Protein AF-A0A538LVS1-F1 (afdb_monomer_lite)

Secondary structure (DSSP, 8-state):
-HHHHHHHHHHHHHTT----TTS---HHHHHHHHHHHHHHHHHHHHHHHHHHTTTTT-SSHHHHHHHHHHHHHHHHHHHHHHHHHHHTT--HHHHHHHHHTTSS---GGGGS---SHHHHHHHHHH-

Sequence (127 aa):
MVEAREQEFLDYVQGGGQVETDDWLPDEYRARLIKFIEMHGNSELMGVLPEREWILRAPTLQRKLALTAKVQDEVGHSQLIYRVVEDLGKPREQCLDDLISGKSKFHNVFHYPTKTWGDVGVIAWLV

Structure (mmCIF, N/CA/C/O backbone):
data_AF-A0A538LVS1-F1
#
_entry.id   AF-A0A538LVS1-F1
#
loop_
_atom_site.group_PDB
_atom_site.id
_atom_site.type_symbol
_atom_site.label_atom_id
_atom_site.label_alt_id
_atom_site.label_comp_id
_atom_site.label_asym_id
_atom_site.label_entity_id
_atom_site.label_seq_id
_atom_site.pdbx_PDB_ins_code
_atom_site.Cartn_x
_atom_site.Cartn_y
_atom_site.Cartn_z
_atom_site.occupancy
_atom_site.B_iso_or_equiv
_atom_site.auth_seq_id
_atom_site.auth_comp_id
_atom_site.auth_asym_id
_atom_site.auth_atom_id
_atom_site.pdbx_PDB_model_num
ATOM 1 N N . MET A 1 1 ? -20.053 6.118 29.730 1.00 64.62 1 MET A N 1
ATOM 2 C CA . MET A 1 1 ? -18.684 5.618 30.017 1.00 64.62 1 MET A CA 1
ATOM 3 C C . MET A 1 1 ? -17.882 5.392 28.738 1.00 64.62 1 MET A C 1
ATOM 5 O O . MET A 1 1 ? -16.756 5.854 28.706 1.00 64.62 1 MET A O 1
ATOM 9 N N . VAL A 1 2 ? -18.437 4.759 27.692 1.00 70.69 2 VAL A N 1
ATOM 10 C CA . VAL A 1 2 ? -17.765 4.635 26.375 1.00 70.69 2 VAL A CA 1
ATOM 11 C C . VAL A 1 2 ? -17.607 5.998 25.688 1.00 70.69 2 VAL A C 1
ATOM 13 O O . VAL A 1 2 ? -16.490 6.383 25.376 1.00 70.69 2 VAL A O 1
ATOM 16 N N . GLU A 1 3 ? -18.684 6.786 25.603 1.00 82.75 3 GLU A N 1
ATOM 17 C CA . GLU A 1 3 ? -18.666 8.133 24.995 1.00 82.75 3 GLU A CA 1
ATOM 18 C C . GLU A 1 3 ? -17.639 9.087 25.636 1.00 82.75 3 GLU A C 1
ATOM 20 O O . GLU A 1 3 ? -17.010 9.882 24.951 1.00 82.75 3 GLU A O 1
ATOM 25 N N . ALA A 1 4 ? -17.421 8.982 26.953 1.00 89.00 4 ALA A N 1
ATOM 26 C CA . ALA A 1 4 ? -16.440 9.812 27.657 1.00 89.00 4 ALA A CA 1
ATOM 27 C C . ALA A 1 4 ? -14.993 9.459 27.268 1.00 89.00 4 ALA A C 1
ATOM 29 O O . ALA A 1 4 ? -14.162 10.350 27.130 1.00 89.00 4 ALA A O 1
ATOM 30 N N . ARG A 1 5 ? -14.704 8.167 27.063 1.00 93.38 5 ARG A N 1
ATOM 31 C CA . ARG A 1 5 ? -13.380 7.687 26.648 1.00 93.38 5 ARG A CA 1
ATOM 32 C C . ARG A 1 5 ? -13.111 7.983 25.170 1.00 93.38 5 ARG A C 1
ATOM 34 O O . ARG A 1 5 ? -11.991 8.312 24.803 1.00 93.38 5 ARG A O 1
ATOM 41 N N . GLU A 1 6 ? -14.142 7.912 24.328 1.00 95.25 6 GLU A N 1
ATOM 42 C CA . GLU A 1 6 ? -14.058 8.349 22.928 1.00 95.25 6 GLU A CA 1
ATOM 43 C C . GLU A 1 6 ? -13.763 9.847 22.817 1.00 95.25 6 GLU A C 1
ATOM 45 O O . GLU A 1 6 ? -12.922 10.235 22.009 1.00 95.25 6 GLU A O 1
ATOM 50 N N . GLN A 1 7 ? -14.393 10.683 23.650 1.00 95.62 7 GLN A N 1
ATOM 51 C CA . GLN A 1 7 ? -14.100 12.117 23.678 1.00 95.62 7 GLN A CA 1
ATOM 52 C C . GLN A 1 7 ? -12.655 12.400 24.115 1.00 95.62 7 GLN A C 1
ATOM 54 O O . GLN A 1 7 ? -11.982 13.196 23.471 1.00 95.62 7 GLN A O 1
ATOM 59 N N . GLU A 1 8 ? -12.148 11.710 25.144 1.00 95.50 8 GLU A N 1
ATOM 60 C CA . GLU A 1 8 ? -10.744 11.818 25.577 1.00 95.50 8 GLU A CA 1
ATOM 61 C C . GLU A 1 8 ? -9.767 11.462 24.446 1.00 95.50 8 GLU A C 1
ATOM 63 O O . GLU A 1 8 ? -8.802 12.186 24.201 1.00 95.50 8 GLU A O 1
ATOM 68 N N . PHE A 1 9 ? -10.047 10.383 23.709 1.00 95.69 9 PHE A N 1
ATOM 69 C CA . PHE A 1 9 ? -9.264 10.001 22.535 1.00 95.69 9 PHE A CA 1
ATOM 70 C C . PHE A 1 9 ? -9.288 11.079 21.442 1.00 95.69 9 PHE A C 1
ATOM 72 O O . PHE A 1 9 ? -8.248 11.411 20.872 1.00 95.69 9 PHE A O 1
ATOM 79 N N . LEU A 1 10 ? -10.461 11.648 21.149 1.00 95.50 10 LEU A N 1
ATOM 80 C CA . LEU A 1 10 ? -10.589 12.713 20.154 1.00 95.50 10 LEU A CA 1
ATOM 81 C C . LEU 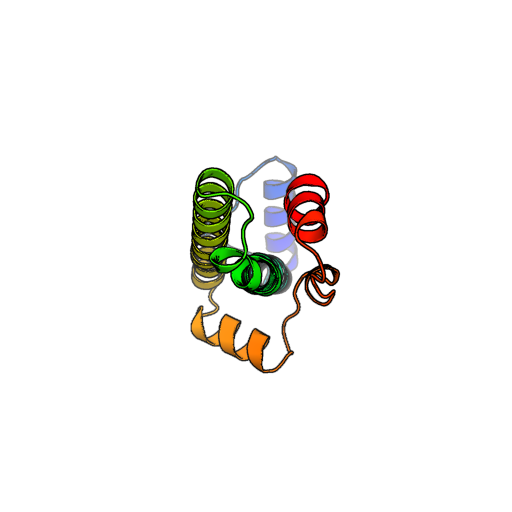A 1 10 ? -9.810 13.964 20.561 1.00 95.50 10 LEU A C 1
ATOM 83 O O . LEU A 1 10 ? -9.089 14.515 19.728 1.00 95.50 10 LEU A O 1
ATOM 87 N N . ASP A 1 11 ? -9.914 14.381 21.821 1.00 97.12 11 ASP A N 1
ATOM 88 C CA . ASP A 1 11 ? -9.202 15.545 22.349 1.00 97.12 11 ASP A CA 1
ATOM 89 C C . ASP A 1 11 ? -7.680 15.325 22.297 1.00 97.12 11 ASP A C 1
ATOM 91 O O . ASP A 1 11 ? -6.938 16.223 21.891 1.00 97.12 11 ASP A O 1
ATOM 95 N N . TYR A 1 12 ? -7.212 14.113 22.622 1.00 96.31 12 TYR A N 1
ATOM 96 C CA . TYR A 1 12 ? -5.804 13.724 22.512 1.00 96.31 12 TYR A CA 1
ATOM 97 C C . TYR A 1 12 ? -5.279 13.852 21.074 1.00 96.31 12 TYR A C 1
ATOM 99 O O . TYR A 1 12 ? -4.270 14.521 20.838 1.00 96.31 12 TYR A O 1
ATOM 107 N N . VAL A 1 13 ? -5.987 13.274 20.097 1.00 96.19 13 VAL A N 1
ATOM 108 C CA . VAL A 1 13 ? -5.590 13.330 18.679 1.00 96.19 13 VAL A CA 1
ATOM 109 C C . VAL A 1 13 ? -5.655 14.763 18.139 1.00 96.19 13 VAL A C 1
ATOM 111 O O . VAL A 1 13 ? -4.741 15.202 17.441 1.00 96.19 13 VAL A O 1
ATOM 114 N N . GLN A 1 14 ? -6.696 15.530 18.478 1.00 96.88 14 GLN A N 1
ATOM 115 C CA . GLN A 1 14 ? -6.831 16.932 18.055 1.00 96.88 14 GLN A CA 1
ATOM 116 C C . GLN A 1 14 ? -5.766 17.842 18.677 1.00 96.88 14 GLN A C 1
ATOM 118 O O . GLN A 1 14 ? -5.355 18.820 18.051 1.00 96.88 14 GLN A O 1
ATOM 123 N N . GLY A 1 15 ? -5.278 17.499 19.871 1.00 97.75 15 GLY A N 1
ATOM 124 C CA . GLY A 1 15 ? -4.137 18.144 20.517 1.00 97.75 15 GLY A CA 1
ATOM 125 C C . GLY A 1 15 ? -2.778 17.814 19.887 1.00 97.75 15 GLY A C 1
ATOM 126 O O . GLY A 1 15 ? -1.768 18.352 20.338 1.00 97.75 15 GLY A O 1
ATOM 127 N N . GLY A 1 16 ? -2.734 16.960 18.857 1.00 96.75 16 GLY A N 1
ATOM 128 C CA . GLY A 1 16 ? -1.501 16.524 18.195 1.00 96.75 16 GLY A CA 1
ATOM 129 C C . GLY A 1 16 ? -0.845 15.298 18.834 1.00 96.75 16 GLY A C 1
ATOM 130 O O . GLY A 1 16 ? 0.323 15.027 18.557 1.00 96.75 16 GLY A O 1
ATOM 131 N N . GLY A 1 17 ? -1.572 14.573 19.688 1.00 96.38 17 GLY A N 1
ATOM 132 C CA . GLY A 1 17 ? -1.127 13.303 20.249 1.00 96.38 17 GLY A CA 1
ATOM 133 C C . GLY A 1 17 ? -0.879 12.243 19.171 1.00 96.38 17 GLY A C 1
ATOM 134 O O . GLY A 1 17 ? -1.563 12.205 18.146 1.00 96.38 17 GLY A O 1
ATOM 135 N N . GLN A 1 18 ? 0.111 11.385 19.408 1.00 95.44 18 GLN A N 1
ATOM 136 C CA . GLN A 1 18 ? 0.459 10.261 18.539 1.00 95.44 18 GLN A CA 1
ATOM 137 C C . GLN A 1 18 ? -0.026 8.977 19.197 1.00 95.44 18 GLN A C 1
ATOM 139 O O . GLN A 1 18 ? 0.350 8.691 20.325 1.00 95.44 18 GLN A O 1
ATOM 144 N N . VAL A 1 19 ? -0.900 8.247 18.508 1.00 94.19 19 VAL A N 1
ATOM 145 C CA . VAL A 1 19 ? -1.490 7.024 19.051 1.00 94.19 19 VAL A CA 1
ATOM 146 C C . VAL A 1 19 ? -0.580 5.847 18.739 1.00 94.19 19 VAL A C 1
ATOM 148 O O . VAL A 1 19 ? -0.321 5.563 17.568 1.00 94.19 19 VAL A O 1
ATOM 151 N N . GLU A 1 20 ? -0.133 5.168 19.783 1.00 93.88 20 GLU A N 1
ATOM 152 C CA . GLU A 1 20 ? 0.725 3.994 19.715 1.00 93.88 20 GLU A CA 1
ATOM 153 C C . GLU A 1 20 ? -0.097 2.695 19.716 1.00 93.88 20 GLU A C 1
ATOM 155 O O . GLU A 1 20 ? -1.320 2.669 19.869 1.00 93.88 20 GLU A O 1
ATOM 160 N N . THR A 1 21 ? 0.572 1.569 19.495 1.00 87.69 21 THR A N 1
ATOM 161 C CA . THR A 1 21 ? -0.077 0.261 19.304 1.00 87.69 21 THR A CA 1
ATOM 162 C C . THR A 1 21 ? -0.784 -0.293 20.542 1.00 87.69 21 THR A C 1
ATOM 164 O O . THR A 1 21 ? -1.771 -1.021 20.412 1.00 87.69 21 THR A O 1
ATOM 167 N N . ASP A 1 22 ? -0.292 0.033 21.735 1.00 89.38 22 ASP A N 1
ATOM 168 C CA . ASP A 1 22 ? -0.850 -0.374 23.027 1.00 89.38 22 ASP A CA 1
ATOM 169 C C . ASP A 1 22 ? -1.860 0.632 23.598 1.00 89.38 22 ASP A C 1
ATOM 171 O O . ASP A 1 22 ? -2.560 0.321 24.570 1.00 89.38 22 ASP A O 1
ATOM 175 N N . ASP A 1 23 ? -2.001 1.793 22.958 1.00 94.12 23 ASP A N 1
ATOM 176 C CA . ASP A 1 23 ? -3.004 2.774 23.326 1.00 94.12 23 ASP A CA 1
ATOM 177 C C . ASP A 1 23 ? -4.420 2.259 23.063 1.00 94.12 23 ASP A C 1
ATOM 179 O O . ASP A 1 23 ? -4.721 1.440 22.181 1.00 94.12 23 ASP A O 1
ATOM 183 N N . TRP A 1 24 ? -5.350 2.792 23.849 1.00 94.44 24 TRP A N 1
ATOM 184 C CA . TRP A 1 24 ? -6.754 2.528 23.612 1.00 94.44 24 TRP A CA 1
ATOM 185 C C . TRP A 1 24 ? -7.246 3.275 22.369 1.00 94.44 24 TRP A C 1
ATOM 187 O O . TRP A 1 24 ? -7.052 4.478 22.222 1.00 94.44 24 TRP A O 1
ATOM 197 N N . LEU A 1 25 ? -7.959 2.546 21.512 1.00 94.44 25 LEU A N 1
ATOM 198 C CA . LEU A 1 25 ? -8.568 3.036 20.282 1.00 94.44 25 LEU A CA 1
ATOM 199 C C . LEU A 1 25 ? -10.064 2.698 20.314 1.00 94.44 25 LEU A C 1
ATOM 201 O O . LEU A 1 25 ? -10.397 1.562 20.670 1.00 94.44 25 LEU A O 1
ATOM 205 N N . PRO A 1 26 ? -10.962 3.603 19.884 1.00 95.38 26 PRO A N 1
ATOM 206 C CA . PRO A 1 26 ? -12.347 3.237 19.607 1.00 95.38 26 PRO A CA 1
ATOM 207 C C . PRO A 1 26 ? -12.409 2.100 18.574 1.00 95.38 26 PRO A C 1
ATOM 209 O O . PRO A 1 26 ? -11.697 2.134 17.565 1.00 95.38 26 PRO A O 1
ATOM 212 N N . ASP A 1 27 ? -13.275 1.107 18.785 1.00 94.06 27 ASP A N 1
ATOM 213 C CA . ASP A 1 27 ? -13.323 -0.101 17.943 1.00 94.06 27 ASP A CA 1
ATOM 214 C C . ASP A 1 27 ? -13.597 0.222 16.468 1.00 94.06 27 ASP A C 1
ATOM 216 O O . ASP A 1 27 ? -12.961 -0.327 15.565 1.00 94.06 27 ASP A O 1
ATOM 220 N N . GLU A 1 28 ? -14.504 1.167 16.205 1.00 94.50 28 GLU A N 1
ATOM 221 C CA . GLU A 1 28 ? -14.799 1.607 14.842 1.00 94.50 28 GLU A CA 1
ATOM 222 C C . GLU A 1 28 ? -13.597 2.315 14.199 1.00 94.50 28 GLU A C 1
ATOM 224 O O . GLU A 1 28 ? -13.315 2.120 13.013 1.00 94.50 28 GLU A O 1
ATOM 229 N N . TYR A 1 29 ? -12.852 3.100 14.978 1.00 95.00 29 TYR A N 1
ATOM 230 C CA . TYR A 1 29 ? -11.644 3.766 14.505 1.00 95.00 29 TYR A CA 1
ATOM 231 C C . TYR A 1 29 ? -10.562 2.737 14.148 1.00 95.00 29 TYR A C 1
ATOM 233 O O . TYR A 1 29 ? -10.023 2.782 13.040 1.00 95.00 29 TYR A O 1
ATOM 241 N N . ARG A 1 30 ? -10.320 1.741 15.016 1.00 96.00 30 ARG A N 1
ATOM 242 C CA . ARG A 1 30 ? -9.401 0.620 14.745 1.00 96.00 30 ARG A CA 1
ATOM 243 C C . ARG A 1 30 ? -9.799 -0.139 13.477 1.00 96.00 30 ARG A C 1
ATOM 245 O O . ARG A 1 30 ? -8.955 -0.384 12.619 1.00 96.00 30 ARG A O 1
ATOM 252 N N . ALA A 1 31 ? -11.082 -0.466 13.315 1.00 96.50 31 ALA A N 1
ATOM 253 C CA . ALA A 1 31 ? -11.574 -1.179 12.135 1.00 96.50 31 ALA A CA 1
ATOM 254 C C . ALA A 1 31 ? -11.373 -0.378 10.835 1.00 96.50 31 ALA A C 1
ATOM 256 O O . ALA A 1 31 ? -10.992 -0.939 9.802 1.00 96.50 31 ALA A O 1
ATOM 257 N N . ARG A 1 32 ? -11.599 0.943 10.874 1.00 96.88 32 ARG A N 1
ATOM 258 C CA . ARG A 1 32 ? -11.359 1.837 9.731 1.00 96.88 32 ARG A CA 1
ATOM 259 C C . ARG A 1 32 ? -9.868 1.973 9.413 1.00 96.88 32 ARG A C 1
ATOM 261 O O . ARG A 1 32 ? -9.524 1.935 8.232 1.00 96.88 32 ARG A O 1
ATOM 268 N N . LEU A 1 33 ? -9.001 2.068 10.426 1.00 96.44 33 LEU A N 1
ATOM 269 C CA . LEU A 1 33 ? -7.546 2.069 10.242 1.00 96.44 33 LEU A CA 1
ATOM 270 C C . LEU A 1 33 ? -7.062 0.780 9.584 1.00 96.44 33 LEU A C 1
ATOM 272 O O . LEU A 1 33 ? -6.404 0.854 8.552 1.00 96.44 33 LEU A O 1
ATOM 276 N N . ILE A 1 34 ? -7.448 -0.386 10.113 1.00 97.81 34 ILE A N 1
ATOM 277 C CA . ILE A 1 34 ? -7.090 -1.690 9.533 1.00 97.81 34 ILE A CA 1
ATOM 278 C C . ILE A 1 34 ? -7.486 -1.733 8.057 1.00 97.81 34 ILE A C 1
ATOM 280 O O .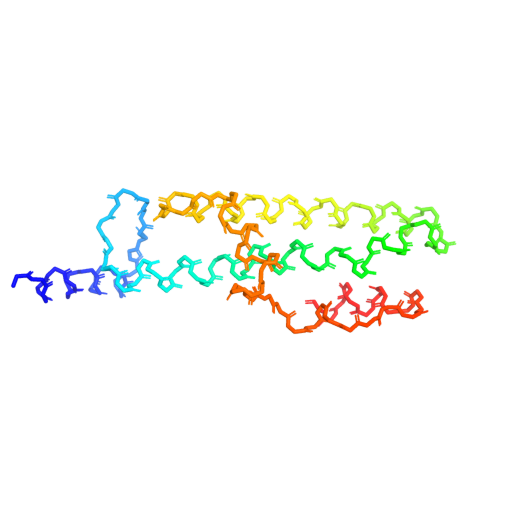 ILE A 1 34 ? -6.655 -2.035 7.207 1.00 97.81 34 ILE A O 1
ATOM 284 N N . LYS A 1 35 ? -8.728 -1.353 7.730 1.00 98.12 35 LYS A N 1
ATOM 285 C CA . LYS A 1 35 ? -9.217 -1.340 6.345 1.00 98.12 35 LYS A CA 1
ATOM 286 C C . LYS A 1 35 ? -8.406 -0.407 5.439 1.00 98.12 35 LYS A C 1
ATOM 288 O O . LYS A 1 35 ? -8.148 -0.750 4.286 1.00 98.12 35 LYS A O 1
ATOM 293 N N . PHE A 1 36 ? -8.060 0.785 5.922 1.00 98.19 36 PHE A N 1
ATOM 294 C CA . PHE A 1 36 ? -7.312 1.775 5.148 1.00 98.19 36 PHE A CA 1
ATOM 295 C C . PHE A 1 36 ? -5.858 1.346 4.925 1.00 98.19 36 PHE A C 1
ATOM 297 O O . PHE A 1 36 ? -5.389 1.340 3.788 1.00 98.19 36 PHE A O 1
ATOM 304 N N . ILE A 1 37 ? -5.169 0.942 5.990 1.00 98.25 37 ILE A N 1
ATOM 305 C CA . ILE A 1 37 ? -3.756 0.555 5.953 1.00 98.25 37 ILE A CA 1
ATOM 306 C C . ILE A 1 37 ? -3.585 -0.755 5.170 1.00 98.25 37 ILE A C 1
ATOM 308 O O . ILE A 1 37 ? -2.670 -0.865 4.361 1.00 98.25 37 ILE A O 1
ATOM 312 N N . GLU A 1 38 ? -4.509 -1.712 5.302 1.00 98.62 38 GLU A N 1
ATOM 313 C CA . GLU A 1 38 ? -4.528 -2.910 4.456 1.00 98.62 38 GLU A CA 1
ATOM 314 C C . GLU A 1 38 ? -4.669 -2.552 2.972 1.00 98.62 38 GLU A C 1
ATOM 316 O O . GLU A 1 38 ? -3.919 -3.065 2.147 1.00 98.62 38 GLU A O 1
ATOM 321 N N . MET A 1 39 ? -5.597 -1.654 2.616 1.00 98.44 39 MET A N 1
ATOM 322 C CA . MET A 1 39 ? -5.760 -1.203 1.228 1.00 98.44 39 MET A CA 1
ATOM 323 C C . MET A 1 39 ? -4.480 -0.547 0.691 1.00 98.44 39 MET A C 1
ATOM 325 O O . MET A 1 39 ? -4.128 -0.748 -0.474 1.00 98.44 39 MET A O 1
ATOM 329 N N . HIS A 1 40 ? -3.760 0.187 1.540 1.00 98.62 40 HIS A N 1
ATOM 330 C CA . HIS A 1 40 ? -2.463 0.769 1.211 1.00 98.62 40 HIS A CA 1
ATOM 331 C C . HIS A 1 40 ? -1.411 -0.323 0.960 1.00 98.62 40 HIS A C 1
ATOM 333 O O . HIS A 1 40 ? -0.837 -0.365 -0.125 1.00 98.62 40 HIS A O 1
ATOM 339 N N . GLY A 1 41 ? -1.242 -1.278 1.880 1.00 98.50 41 GLY A N 1
ATOM 340 C CA . GLY A 1 41 ? -0.288 -2.385 1.721 1.00 98.50 41 GLY A CA 1
ATOM 341 C C . GLY A 1 41 ? -0.595 -3.272 0.510 1.00 98.50 41 GLY A C 1
ATOM 342 O O . GLY A 1 41 ? 0.316 -3.678 -0.213 1.00 98.50 41 GLY A O 1
ATOM 343 N N . ASN A 1 42 ? -1.882 -3.501 0.230 1.00 98.50 42 ASN A N 1
ATOM 344 C CA . ASN A 1 42 ? -2.339 -4.170 -0.986 1.00 98.50 42 ASN A CA 1
ATOM 345 C C . ASN A 1 42 ? -1.963 -3.382 -2.245 1.00 98.50 42 ASN A C 1
ATOM 347 O O . ASN A 1 42 ? -1.662 -3.976 -3.273 1.00 98.50 42 ASN A O 1
ATOM 351 N N . SER A 1 43 ? -2.021 -2.052 -2.193 1.00 98.38 43 SER A N 1
ATOM 352 C CA . SER A 1 43 ? -1.715 -1.204 -3.346 1.00 98.38 43 SER A CA 1
ATOM 353 C C . SER A 1 43 ? -0.240 -1.253 -3.705 1.00 98.38 43 SER A C 1
ATOM 355 O O . SER A 1 43 ? 0.062 -1.411 -4.883 1.00 98.38 43 SER A O 1
ATOM 357 N N . GLU A 1 44 ? 0.644 -1.238 -2.708 1.00 98.31 44 GLU A N 1
ATOM 358 C CA . GLU A 1 44 ? 2.078 -1.443 -2.929 1.00 98.31 44 GLU A CA 1
ATOM 359 C C . GLU A 1 44 ? 2.350 -2.810 -3.569 1.00 98.31 44 GLU A C 1
ATOM 361 O O . GLU A 1 44 ? 3.027 -2.917 -4.592 1.00 98.31 44 GLU A O 1
ATOM 366 N N . LEU A 1 45 ? 1.730 -3.871 -3.038 1.00 97.94 45 LEU A N 1
ATOM 367 C CA . LEU A 1 45 ? 1.911 -5.222 -3.569 1.00 97.94 45 LEU A CA 1
ATOM 368 C C . LEU A 1 45 ? 1.374 -5.375 -4.993 1.00 97.94 45 LEU A C 1
ATOM 370 O O . LEU A 1 45 ? 2.011 -6.002 -5.838 1.00 97.94 45 LEU A O 1
ATOM 374 N N . MET A 1 46 ? 0.186 -4.842 -5.268 1.00 97.88 46 MET A N 1
ATOM 375 C CA . MET A 1 46 ? -0.445 -4.973 -6.579 1.00 97.88 46 MET A CA 1
ATOM 376 C C . MET A 1 46 ? 0.205 -4.058 -7.619 1.00 97.88 46 MET A C 1
ATOM 378 O O . MET A 1 46 ? 0.225 -4.412 -8.800 1.00 97.88 46 MET A O 1
ATOM 382 N N . GLY A 1 47 ? 0.789 -2.933 -7.196 1.00 96.38 47 GLY A N 1
ATOM 383 C CA . GLY A 1 47 ? 1.479 -1.988 -8.069 1.00 96.38 47 GLY A CA 1
ATOM 384 C C . GLY A 1 47 ? 2.719 -2.555 -8.747 1.00 96.38 47 GLY A C 1
ATOM 385 O O . GLY A 1 47 ? 3.013 -2.203 -9.890 1.00 96.38 47 GLY A O 1
ATOM 386 N N . VAL A 1 48 ? 3.383 -3.534 -8.129 1.00 96.88 48 VAL A N 1
ATOM 387 C CA . VAL A 1 48 ? 4.554 -4.170 -8.748 1.00 96.88 48 VAL A CA 1
ATOM 388 C C . VAL A 1 48 ? 4.206 -5.102 -9.901 1.00 96.88 48 VAL A C 1
ATOM 390 O O . VAL A 1 48 ? 5.066 -5.386 -10.730 1.00 96.88 48 VAL A O 1
ATOM 393 N N . LEU A 1 49 ? 2.973 -5.612 -9.984 1.00 95.44 49 LEU A N 1
ATOM 394 C CA . LEU A 1 49 ? 2.579 -6.580 -11.011 1.00 95.44 49 LEU A CA 1
ATOM 395 C C . LEU A 1 49 ? 2.637 -6.014 -12.439 1.00 95.44 49 LEU A C 1
ATOM 397 O O . LEU A 1 49 ? 3.213 -6.681 -13.295 1.00 95.44 49 LEU A O 1
ATOM 401 N N . PRO A 1 50 ? 2.107 -4.817 -12.752 1.00 94.81 50 PRO A N 1
ATOM 402 C CA . PRO A 1 50 ? 2.260 -4.243 -14.089 1.00 94.81 50 PRO A CA 1
ATOM 403 C C . PRO A 1 50 ? 3.713 -3.864 -14.425 1.00 94.81 50 PRO A C 1
ATOM 405 O O . PRO A 1 50 ? 4.114 -3.951 -15.589 1.00 94.81 50 PRO A O 1
ATOM 408 N N . GLU A 1 51 ? 4.509 -3.454 -13.435 1.00 94.56 51 GLU A N 1
ATOM 409 C CA . GLU A 1 51 ? 5.897 -3.016 -13.625 1.00 94.56 51 GLU A CA 1
ATOM 410 C C . GLU A 1 51 ? 6.885 -4.190 -13.744 1.00 94.56 51 GLU A C 1
ATOM 412 O O . GLU A 1 51 ? 7.765 -4.171 -14.610 1.00 94.56 51 GLU A O 1
ATOM 417 N N . ARG A 1 52 ? 6.721 -5.264 -12.953 1.00 94.44 52 ARG A N 1
ATOM 418 C CA . ARG A 1 52 ? 7.634 -6.426 -12.954 1.00 94.44 52 ARG A CA 1
ATOM 419 C C . ARG A 1 52 ? 7.724 -7.093 -14.322 1.00 94.44 52 ARG A C 1
ATOM 421 O O . ARG A 1 52 ? 8.789 -7.570 -14.711 1.00 94.44 52 ARG A O 1
ATOM 428 N N . GLU A 1 53 ? 6.625 -7.090 -15.079 1.00 93.50 53 GLU A N 1
ATOM 429 C CA . GLU A 1 53 ? 6.566 -7.690 -16.413 1.00 93.50 53 GLU A CA 1
ATOM 430 C C . GLU A 1 53 ? 7.551 -6.999 -17.373 1.00 93.50 53 GLU A C 1
ATOM 432 O O . GLU A 1 53 ? 7.949 -7.574 -18.390 1.00 93.50 53 GLU A O 1
ATOM 437 N N . TRP A 1 54 ? 7.957 -5.761 -17.084 1.00 97.44 54 TRP A N 1
ATOM 438 C CA . TRP A 1 54 ? 8.903 -4.992 -17.888 1.00 97.44 54 TRP A CA 1
ATOM 439 C C . TRP A 1 54 ? 10.358 -5.130 -17.446 1.00 97.44 54 TRP A C 1
ATOM 441 O O . TRP A 1 54 ? 11.236 -4.733 -18.212 1.00 97.44 54 TRP A O 1
ATOM 451 N N . ILE A 1 55 ? 10.653 -5.761 -16.302 1.00 97.50 55 ILE A N 1
ATOM 452 C CA . ILE A 1 55 ? 12.034 -5.955 -15.821 1.00 97.50 55 ILE A CA 1
ATOM 453 C C . ILE A 1 55 ? 12.886 -6.630 -16.897 1.00 97.50 55 ILE A C 1
ATOM 455 O O . ILE A 1 55 ? 13.945 -6.128 -17.268 1.00 97.50 55 ILE A O 1
ATOM 459 N N . LEU A 1 56 ? 12.415 -7.739 -17.473 1.00 97.19 56 LEU A N 1
ATOM 460 C CA . LEU A 1 56 ? 13.177 -8.465 -18.494 1.00 97.19 56 LEU A CA 1
ATOM 461 C C . LEU A 1 56 ? 13.235 -7.733 -19.845 1.00 97.19 56 LEU A C 1
ATOM 463 O O . LEU A 1 56 ? 14.169 -7.971 -20.612 1.00 97.19 56 LEU A O 1
ATOM 467 N N . ARG A 1 57 ? 12.289 -6.818 -20.100 1.00 97.19 57 ARG A N 1
ATOM 468 C CA . ARG A 1 57 ? 12.090 -6.088 -21.365 1.00 97.19 57 ARG A CA 1
ATOM 469 C C . ARG A 1 57 ? 12.632 -4.654 -21.349 1.00 97.19 57 ARG A C 1
ATOM 471 O O . ARG A 1 57 ? 12.512 -3.953 -22.351 1.00 97.19 57 ARG A O 1
ATOM 478 N N . ALA A 1 58 ? 13.215 -4.212 -20.236 1.00 97.81 58 ALA A N 1
ATOM 479 C CA . ALA A 1 58 ? 13.768 -2.871 -20.112 1.00 97.81 58 ALA A CA 1
ATOM 480 C C . ALA A 1 58 ? 14.834 -2.605 -21.201 1.00 97.81 58 ALA A C 1
ATOM 482 O O . ALA A 1 58 ? 15.684 -3.467 -21.448 1.00 97.81 58 ALA A O 1
ATOM 483 N N . PRO A 1 59 ? 14.830 -1.417 -21.837 1.00 98.12 59 PRO A N 1
ATOM 484 C CA . PRO A 1 59 ? 15.616 -1.134 -23.041 1.00 98.12 59 PRO A CA 1
ATOM 485 C C . PRO A 1 59 ? 17.122 -1.031 -22.784 1.00 98.12 59 PRO A C 1
ATOM 487 O O . PRO A 1 59 ? 17.917 -1.136 -23.713 1.00 98.12 59 PRO A O 1
ATOM 490 N N . THR A 1 60 ? 17.531 -0.804 -21.533 1.00 98.38 60 THR A N 1
ATOM 491 C CA . THR A 1 60 ? 18.940 -0.735 -21.132 1.00 98.38 60 THR A CA 1
ATOM 492 C C . THR A 1 60 ? 19.149 -1.423 -19.788 1.00 98.38 60 THR A C 1
ATOM 494 O O . THR A 1 60 ? 18.227 -1.522 -18.975 1.00 98.38 60 THR A O 1
ATOM 497 N N . LEU A 1 61 ? 20.383 -1.858 -19.515 1.00 98.50 61 LEU A N 1
ATOM 498 C CA . LEU A 1 61 ? 20.748 -2.440 -18.217 1.00 98.50 61 LEU A CA 1
ATOM 499 C C . LEU A 1 61 ? 20.538 -1.458 -17.058 1.00 98.50 61 LEU A C 1
ATOM 501 O O . LEU A 1 61 ? 20.072 -1.861 -15.999 1.00 98.50 61 LEU A O 1
ATOM 505 N N . GLN A 1 62 ? 20.808 -0.168 -17.272 1.00 98.38 62 GLN A N 1
ATOM 506 C CA . GLN A 1 62 ? 20.571 0.865 -16.262 1.00 98.38 62 GLN A CA 1
ATOM 507 C C . GLN A 1 62 ? 19.084 0.970 -15.900 1.00 98.38 62 GLN A C 1
ATOM 509 O O . GLN A 1 62 ? 18.738 1.050 -14.724 1.00 98.38 62 GLN A O 1
ATOM 514 N N . ARG A 1 63 ? 18.190 0.939 -16.898 1.00 98.12 63 ARG A N 1
ATOM 515 C CA . ARG A 1 63 ? 16.742 0.977 -16.656 1.00 98.12 63 ARG A CA 1
ATOM 516 C C . ARG A 1 63 ? 16.220 -0.314 -16.041 1.00 98.12 63 ARG A C 1
ATOM 518 O O . ARG A 1 63 ? 15.357 -0.244 -15.175 1.00 98.12 63 ARG A O 1
ATOM 525 N N . LYS A 1 64 ? 16.783 -1.462 -16.427 1.00 98.56 64 LYS A N 1
ATOM 526 C CA . LYS A 1 64 ? 16.510 -2.751 -15.782 1.00 98.56 64 LYS A CA 1
ATOM 527 C C . LYS A 1 64 ? 16.854 -2.708 -14.295 1.00 98.56 64 LYS A C 1
ATOM 529 O O . LYS A 1 64 ? 16.016 -3.059 -13.480 1.00 98.56 64 LYS A O 1
ATOM 534 N N . LEU A 1 65 ? 18.052 -2.231 -13.951 1.00 98.38 65 LEU A N 1
ATOM 535 C CA . LEU A 1 65 ? 18.503 -2.117 -12.564 1.00 98.38 65 LEU A CA 1
ATOM 536 C C . LEU A 1 65 ? 17.586 -1.200 -11.744 1.00 98.38 65 LEU A C 1
ATOM 538 O O . LEU A 1 65 ? 17.151 -1.591 -10.667 1.00 98.38 65 LEU A O 1
ATOM 542 N N . ALA A 1 66 ? 17.258 -0.018 -12.275 1.00 97.81 66 ALA A N 1
ATOM 543 C CA . ALA A 1 66 ? 16.370 0.929 -11.601 1.00 97.81 66 ALA A CA 1
ATOM 544 C C . ALA A 1 66 ? 14.962 0.353 -11.373 1.00 97.81 66 ALA A C 1
ATOM 546 O O . ALA A 1 66 ? 14.424 0.476 -10.278 1.00 97.81 66 ALA A O 1
ATOM 547 N N . LEU A 1 67 ? 14.381 -0.307 -12.381 1.00 97.94 67 LEU A N 1
ATOM 548 C CA . LEU A 1 67 ? 13.055 -0.915 -12.265 1.00 97.94 67 LEU A CA 1
ATOM 549 C C . LEU A 1 67 ? 13.040 -2.080 -11.267 1.00 97.94 67 LEU A C 1
ATOM 551 O O . LEU A 1 67 ? 12.110 -2.189 -10.476 1.00 97.94 67 LEU A O 1
ATOM 555 N N . THR A 1 68 ? 14.074 -2.927 -11.270 1.00 98.38 68 THR A N 1
ATOM 556 C CA . THR A 1 68 ? 14.206 -4.007 -10.282 1.00 98.38 68 THR A CA 1
ATOM 557 C C . THR A 1 68 ? 14.307 -3.455 -8.862 1.00 98.38 68 THR A C 1
ATOM 559 O O . THR A 1 68 ? 13.654 -3.989 -7.973 1.00 98.38 68 THR A O 1
ATOM 562 N N . ALA A 1 69 ? 15.087 -2.388 -8.654 1.00 98.31 69 ALA A N 1
ATOM 563 C CA . ALA A 1 69 ? 15.206 -1.740 -7.349 1.00 98.31 69 ALA A CA 1
ATOM 564 C C . ALA A 1 69 ? 13.862 -1.160 -6.885 1.00 98.31 69 ALA A C 1
ATOM 566 O O . ALA A 1 69 ? 13.430 -1.468 -5.783 1.00 98.31 69 ALA A O 1
ATOM 567 N N . LYS A 1 70 ? 13.149 -0.430 -7.756 1.00 97.88 70 LYS A N 1
ATOM 568 C CA . LYS A 1 70 ? 11.804 0.083 -7.445 1.00 97.88 70 LYS A CA 1
ATOM 569 C C . LYS A 1 70 ? 10.856 -1.046 -7.037 1.00 97.88 70 LYS A C 1
ATOM 571 O O . LYS A 1 70 ? 10.249 -0.984 -5.981 1.00 97.88 70 LYS A O 1
ATOM 576 N N . VAL A 1 71 ? 10.760 -2.105 -7.845 1.00 97.94 71 VAL A N 1
ATOM 577 C CA . VAL A 1 71 ? 9.888 -3.255 -7.548 1.00 97.94 71 VAL A CA 1
ATOM 578 C C . VAL A 1 71 ? 10.260 -3.925 -6.221 1.00 97.94 71 VAL A C 1
ATOM 580 O O . VAL A 1 71 ? 9.372 -4.348 -5.487 1.00 97.94 71 VAL A O 1
ATOM 583 N N . GLN A 1 72 ? 11.552 -4.025 -5.900 1.00 98.50 72 GLN A N 1
ATOM 584 C CA . GLN A 1 72 ? 12.003 -4.532 -4.604 1.00 98.50 72 GLN A CA 1
ATOM 585 C C . GLN A 1 72 ? 11.527 -3.637 -3.451 1.00 98.50 72 GLN A C 1
ATOM 587 O O . GLN A 1 72 ? 11.035 -4.169 -2.454 1.00 98.50 72 GLN A O 1
ATOM 592 N N . ASP A 1 73 ? 11.661 -2.318 -3.589 1.00 98.50 73 ASP A N 1
ATOM 593 C CA . ASP A 1 73 ? 11.267 -1.355 -2.560 1.00 98.50 73 ASP A CA 1
ATOM 594 C C . ASP A 1 73 ? 9.759 -1.415 -2.286 1.00 98.50 73 ASP A C 1
ATOM 596 O O . ASP A 1 73 ? 9.380 -1.565 -1.128 1.00 98.50 73 ASP A O 1
ATOM 600 N N . GLU A 1 74 ? 8.899 -1.446 -3.312 1.00 98.38 74 GLU A N 1
ATOM 601 C CA . GLU A 1 74 ? 7.438 -1.515 -3.099 1.00 98.38 74 GLU A CA 1
ATOM 602 C C . GLU A 1 74 ? 7.000 -2.826 -2.424 1.00 98.38 74 GLU A C 1
ATOM 604 O O . GLU A 1 74 ? 6.115 -2.841 -1.565 1.00 98.38 74 GLU A O 1
ATOM 609 N N . VAL A 1 75 ? 7.642 -3.957 -2.750 1.00 98.25 75 VAL A N 1
ATOM 610 C CA . VAL A 1 75 ? 7.385 -5.214 -2.025 1.00 98.25 75 VAL A CA 1
ATOM 611 C C . VAL A 1 75 ? 7.808 -5.078 -0.558 1.00 98.25 75 VAL A C 1
ATOM 613 O O . VAL A 1 75 ? 7.114 -5.581 0.329 1.00 98.25 75 VAL A O 1
ATOM 616 N N . GLY A 1 76 ? 8.921 -4.390 -0.286 1.00 98.44 76 GLY A N 1
ATOM 617 C CA . GLY A 1 76 ? 9.351 -4.047 1.069 1.00 98.44 76 GLY A CA 1
ATOM 618 C C . GLY A 1 76 ? 8.345 -3.147 1.792 1.00 98.44 76 GLY A C 1
ATOM 619 O O . GLY A 1 76 ? 7.965 -3.453 2.924 1.00 98.44 76 GLY A O 1
ATOM 620 N N . HIS A 1 77 ? 7.856 -2.094 1.132 1.00 98.75 77 HIS A N 1
ATOM 621 C CA . HIS A 1 77 ? 6.828 -1.192 1.651 1.00 98.75 77 HIS A CA 1
ATOM 622 C C . HIS A 1 77 ? 5.554 -1.954 2.017 1.00 98.75 77 HIS A C 1
ATOM 624 O O . HIS A 1 77 ? 5.070 -1.824 3.139 1.00 98.75 77 HIS A O 1
ATOM 630 N N . SER A 1 78 ? 5.065 -2.828 1.132 1.00 98.50 78 SER A N 1
ATOM 631 C CA . SER A 1 78 ? 3.898 -3.671 1.407 1.00 98.50 78 SER A CA 1
ATOM 632 C C . SER A 1 78 ? 4.072 -4.508 2.680 1.00 98.50 78 SER A C 1
ATOM 634 O O . SER A 1 78 ? 3.188 -4.527 3.538 1.00 98.50 78 SER A O 1
ATOM 636 N N . GLN A 1 79 ? 5.232 -5.154 2.853 1.00 98.00 79 GLN A N 1
ATOM 637 C CA . GLN A 1 79 ? 5.513 -5.957 4.048 1.00 98.00 79 GLN A CA 1
ATOM 638 C C . GLN A 1 79 ? 5.537 -5.113 5.326 1.00 98.00 79 GLN A C 1
ATOM 640 O O . GLN A 1 79 ? 4.982 -5.530 6.343 1.00 98.00 79 GLN A O 1
ATOM 645 N N . LEU A 1 80 ? 6.156 -3.930 5.278 1.00 98.31 80 LEU A N 1
ATOM 646 C CA . LEU A 1 80 ? 6.199 -3.006 6.412 1.00 98.31 80 LEU A CA 1
ATOM 647 C C . LEU A 1 80 ? 4.803 -2.483 6.768 1.00 98.31 80 LEU A C 1
ATOM 649 O O . LEU A 1 80 ? 4.456 -2.421 7.943 1.00 98.31 80 LEU A O 1
ATOM 653 N N . ILE A 1 81 ? 3.980 -2.164 5.770 1.00 98.50 81 ILE A N 1
ATOM 654 C CA . ILE A 1 81 ? 2.612 -1.681 5.976 1.00 98.50 81 ILE A CA 1
ATOM 655 C C . ILE A 1 81 ? 1.719 -2.785 6.552 1.00 98.50 81 ILE A C 1
ATOM 657 O O . ILE A 1 81 ? 0.951 -2.525 7.478 1.00 98.50 81 ILE A O 1
ATOM 661 N N . TYR A 1 82 ? 1.832 -4.027 6.071 1.00 98.50 82 TYR A N 1
ATOM 662 C CA . TYR A 1 82 ? 1.091 -5.135 6.677 1.00 98.50 82 TYR A CA 1
ATOM 663 C C . TYR A 1 82 ? 1.478 -5.371 8.132 1.00 98.50 82 TYR A C 1
ATOM 665 O O . TYR A 1 82 ? 0.600 -5.695 8.922 1.00 98.50 82 TYR A O 1
ATOM 673 N N . ARG A 1 83 ? 2.737 -5.142 8.516 1.00 97.94 83 ARG A N 1
ATOM 674 C CA . ARG A 1 83 ? 3.145 -5.238 9.922 1.00 97.94 83 ARG A CA 1
ATOM 675 C C . ARG A 1 83 ? 2.385 -4.252 10.818 1.00 97.94 83 ARG A C 1
ATOM 677 O O . ARG A 1 83 ? 1.961 -4.627 11.901 1.00 97.94 83 ARG A O 1
ATOM 684 N N . VAL A 1 84 ? 2.114 -3.037 10.335 1.00 97.06 84 VAL A N 1
ATOM 685 C CA . VAL A 1 84 ? 1.270 -2.068 11.064 1.00 97.06 84 VAL A CA 1
ATOM 686 C C . VAL A 1 84 ? -0.162 -2.595 11.234 1.00 97.06 84 VAL A C 1
ATOM 688 O O . VAL A 1 84 ? -0.792 -2.391 12.268 1.00 97.06 84 VAL A O 1
ATOM 691 N N . VAL A 1 85 ? -0.693 -3.303 10.233 1.00 97.94 85 VAL A N 1
ATOM 692 C CA . VAL A 1 85 ? -2.010 -3.956 10.330 1.00 97.94 85 VAL A CA 1
ATOM 693 C C . VAL A 1 85 ? -2.000 -5.099 11.354 1.00 97.94 85 VAL A C 1
ATOM 695 O O . VAL A 1 85 ? -2.976 -5.262 12.094 1.00 97.94 85 VAL A O 1
ATOM 698 N N . GLU A 1 86 ? -0.899 -5.848 11.438 1.00 97.88 86 GLU A N 1
ATOM 699 C CA . GLU A 1 86 ? -0.699 -6.895 12.447 1.00 97.88 86 GLU A CA 1
ATOM 700 C C . GLU A 1 86 ? -0.695 -6.321 13.859 1.00 97.88 86 GLU A C 1
ATOM 702 O O . GLU A 1 86 ? -1.406 -6.846 14.719 1.00 97.88 86 GLU A O 1
ATOM 707 N N . ASP A 1 87 ? 0.006 -5.207 14.078 1.00 96.38 87 ASP A N 1
ATOM 708 C CA . ASP A 1 87 ? 0.035 -4.534 15.377 1.00 96.38 87 ASP A CA 1
ATOM 709 C C . ASP A 1 87 ? -1.362 -4.029 15.803 1.00 96.38 87 ASP A C 1
ATOM 711 O O . ASP A 1 87 ? -1.679 -3.948 16.991 1.00 96.38 87 ASP A O 1
ATOM 715 N N . LEU A 1 88 ? -2.251 -3.753 14.840 1.00 96.19 88 LEU A N 1
ATOM 716 C CA . LEU A 1 88 ? -3.650 -3.397 15.098 1.00 96.19 88 LEU A CA 1
ATOM 717 C C . LEU A 1 88 ? -4.571 -4.608 15.331 1.00 96.19 88 LEU A C 1
ATOM 719 O O . LEU A 1 88 ? -5.723 -4.406 15.733 1.00 96.19 88 LEU A O 1
ATOM 723 N N . GLY A 1 89 ? -4.075 -5.834 15.131 1.00 95.69 89 GLY A N 1
ATOM 724 C CA . GLY A 1 89 ? -4.743 -7.088 15.488 1.00 95.69 89 GLY A CA 1
ATOM 725 C C . GLY A 1 89 ? -5.218 -7.956 14.318 1.00 95.69 89 GLY A C 1
ATOM 726 O O . GLY A 1 89 ? -5.916 -8.942 14.563 1.00 95.69 89 GLY A O 1
ATOM 727 N N . LYS A 1 90 ? -4.877 -7.631 13.061 1.00 97.62 90 LYS A N 1
ATOM 728 C CA . LYS A 1 90 ? -5.211 -8.466 11.891 1.00 97.62 90 LYS A CA 1
ATOM 729 C C . LYS A 1 90 ? -3.940 -9.098 11.295 1.00 97.62 90 LYS A C 1
ATOM 731 O O . LYS A 1 90 ? -3.109 -8.358 10.779 1.00 97.62 90 LYS A O 1
ATOM 736 N N . PRO A 1 91 ? -3.794 -10.439 11.299 1.00 98.00 91 PRO A N 1
ATOM 737 C CA . PRO A 1 91 ? -2.623 -11.113 10.733 1.00 98.00 91 PRO A CA 1
ATOM 738 C C . PRO A 1 91 ? -2.418 -10.803 9.247 1.00 98.00 91 PRO A C 1
ATOM 740 O O . PRO A 1 91 ? -3.391 -10.730 8.485 1.00 98.00 91 PRO A O 1
ATOM 743 N N . ARG A 1 92 ? -1.161 -10.709 8.803 1.00 97.81 92 ARG A N 1
ATOM 744 C CA . ARG A 1 92 ? -0.824 -10.455 7.394 1.00 97.81 92 ARG A CA 1
ATOM 745 C C . ARG A 1 92 ? -1.399 -11.510 6.451 1.00 97.81 92 ARG A C 1
ATOM 747 O O . ARG A 1 92 ? -1.851 -11.163 5.363 1.00 97.81 92 ARG A O 1
ATOM 754 N N . GLU A 1 93 ? -1.408 -12.781 6.843 1.00 98.06 93 GLU A N 1
ATOM 755 C CA . GLU A 1 93 ? -1.976 -13.865 6.032 1.00 98.06 93 GLU A CA 1
ATOM 756 C C . GLU A 1 93 ? -3.456 -13.598 5.722 1.00 98.06 93 GLU A C 1
ATOM 758 O O . GLU A 1 93 ? -3.890 -13.759 4.584 1.00 98.06 93 GLU A O 1
ATOM 763 N N . GLN A 1 94 ? -4.203 -13.055 6.687 1.00 98.50 94 GLN A N 1
ATOM 764 C CA . GLN A 1 94 ? -5.595 -12.669 6.479 1.00 98.50 94 GLN A CA 1
ATOM 765 C C . GLN A 1 94 ? -5.736 -11.455 5.543 1.00 98.50 94 GLN A C 1
ATOM 767 O O . GLN A 1 94 ? -6.725 -11.354 4.819 1.00 98.50 94 GLN A O 1
ATOM 772 N N . CYS A 1 95 ? -4.778 -10.521 5.537 1.00 98.44 95 CYS A N 1
ATOM 773 C CA . CYS A 1 95 ? -4.746 -9.425 4.559 1.00 98.44 95 CYS A CA 1
ATOM 774 C C . CYS A 1 95 ? -4.572 -9.957 3.130 1.00 98.44 95 CYS A C 1
ATOM 776 O O . CYS A 1 95 ? -5.267 -9.517 2.215 1.00 98.44 95 CYS A O 1
ATOM 778 N N . LEU A 1 96 ? -3.691 -10.946 2.948 1.00 98.12 96 LEU A N 1
ATOM 779 C CA . LEU A 1 96 ? -3.483 -11.597 1.654 1.00 98.12 96 LEU A CA 1
ATOM 780 C C . LEU A 1 96 ? -4.716 -12.397 1.215 1.00 98.12 96 LEU A C 1
ATOM 782 O O . LEU A 1 96 ? -5.123 -12.291 0.059 1.00 98.12 96 LEU A O 1
ATOM 786 N N . ASP A 1 97 ? -5.353 -13.135 2.124 1.00 98.44 97 ASP A N 1
ATOM 787 C CA . ASP A 1 97 ? -6.594 -13.864 1.832 1.00 98.44 97 ASP A CA 1
ATOM 788 C C . ASP A 1 97 ? -7.733 -12.913 1.430 1.00 98.44 97 ASP A C 1
ATOM 790 O O . ASP A 1 97 ? -8.463 -13.160 0.462 1.00 98.44 97 ASP A O 1
ATOM 794 N N . ASP A 1 98 ? -7.875 -11.788 2.136 1.00 98.31 98 ASP A N 1
ATOM 795 C CA . ASP A 1 98 ? -8.865 -10.758 1.821 1.00 98.31 98 ASP A CA 1
ATOM 796 C C . ASP A 1 98 ? -8.579 -10.095 0.456 1.00 98.31 98 ASP A C 1
ATOM 798 O O . ASP A 1 98 ? -9.524 -9.806 -0.285 1.00 98.31 98 ASP A O 1
ATOM 802 N N . LEU A 1 99 ? -7.305 -9.904 0.090 1.00 98.00 99 LEU A N 1
ATOM 803 C CA . LEU A 1 99 ? -6.898 -9.394 -1.224 1.00 98.00 99 LEU A CA 1
ATOM 804 C C . LEU A 1 99 ? -7.230 -10.396 -2.339 1.00 98.00 99 LEU A C 1
ATOM 806 O O . LEU A 1 99 ? -7.878 -10.034 -3.321 1.00 98.00 99 LEU A O 1
ATOM 810 N N . ILE A 1 100 ? -6.825 -11.659 -2.181 1.00 97.62 100 ILE A N 1
ATOM 811 C CA . ILE A 1 100 ? -7.022 -12.723 -3.182 1.00 97.62 100 ILE A CA 1
ATOM 812 C C . ILE A 1 100 ? -8.513 -13.005 -3.398 1.00 97.62 100 ILE A C 1
ATOM 814 O O . ILE A 1 100 ? -8.953 -13.206 -4.530 1.00 97.62 100 ILE A O 1
ATOM 818 N N . SER A 1 101 ? -9.309 -12.981 -2.327 1.00 98.00 101 SER A N 1
ATOM 819 C CA . SER A 1 101 ? -10.767 -13.141 -2.403 1.00 98.00 101 SER A CA 1
ATOM 820 C C . SER A 1 101 ? -11.502 -11.897 -2.925 1.00 98.00 101 SER A C 1
ATOM 822 O O . SER A 1 101 ? -12.704 -11.959 -3.190 1.00 98.00 101 SER A O 1
ATOM 824 N N . GLY A 1 102 ? -10.812 -10.761 -3.081 1.00 96.56 102 GLY A N 1
ATOM 825 C CA . GLY A 1 102 ? -11.383 -9.492 -3.543 1.00 96.56 102 GLY A CA 1
ATOM 826 C C . GLY A 1 102 ? -12.227 -8.752 -2.497 1.00 96.56 102 GLY A C 1
ATOM 827 O O . GLY A 1 102 ? -12.937 -7.792 -2.841 1.00 96.56 102 GLY A O 1
ATOM 828 N N . LYS A 1 103 ? -12.167 -9.189 -1.232 1.00 97.50 103 LYS A N 1
ATOM 829 C CA . LYS A 1 103 ? -12.848 -8.567 -0.091 1.00 97.50 103 LYS A CA 1
ATOM 830 C C . LYS A 1 103 ? -12.213 -7.225 0.263 1.00 97.50 103 LYS A C 1
ATOM 832 O O . LYS A 1 103 ? -12.941 -6.240 0.417 1.00 97.50 103 LYS A O 1
ATOM 837 N N . SER A 1 104 ? -10.885 -7.167 0.351 1.00 97.00 104 SER A N 1
ATOM 838 C CA . SER A 1 104 ? -10.154 -5.904 0.447 1.00 97.00 104 SER A CA 1
ATOM 839 C C . SER A 1 104 ? -9.819 -5.365 -0.946 1.00 97.00 104 SER A C 1
ATOM 841 O O . SER A 1 104 ? -9.958 -6.046 -1.964 1.00 97.00 104 SER A O 1
ATOM 843 N N . LYS A 1 105 ? -9.513 -4.069 -1.016 1.00 97.50 105 LYS A N 1
ATOM 844 C CA . LYS A 1 105 ? -9.295 -3.340 -2.273 1.00 97.50 105 LYS A CA 1
ATOM 845 C C . LYS A 1 105 ? -7.846 -2.871 -2.367 1.00 97.50 105 LYS A C 1
ATOM 847 O O . LYS A 1 105 ? -7.084 -3.012 -1.415 1.00 97.50 105 LYS A O 1
ATOM 852 N N . PHE A 1 106 ? -7.502 -2.313 -3.518 1.00 98.12 106 PHE A N 1
ATOM 853 C CA . PHE A 1 106 ? -6.257 -1.610 -3.809 1.00 98.12 106 PHE A CA 1
ATOM 854 C C . PHE A 1 106 ? -6.548 -0.509 -4.838 1.00 98.12 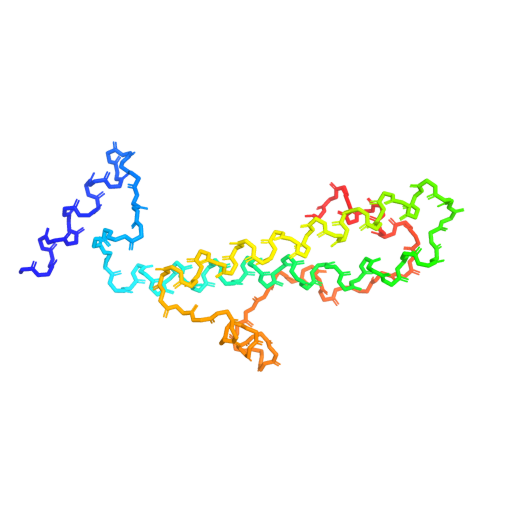106 PHE A C 1
ATOM 856 O O . PHE A 1 106 ? -7.651 -0.455 -5.397 1.00 98.12 106 PHE A O 1
ATOM 863 N N . HIS A 1 107 ? -5.589 0.384 -5.079 1.00 96.94 107 HIS A N 1
ATOM 864 C CA . HIS A 1 107 ? -5.771 1.507 -5.996 1.00 96.94 107 HIS A CA 1
ATOM 865 C C . HIS A 1 107 ? -6.171 1.057 -7.408 1.00 96.94 107 HIS A C 1
ATOM 867 O O . HIS A 1 107 ? -5.571 0.168 -8.012 1.00 96.94 107 HIS A O 1
ATOM 873 N N . ASN A 1 108 ? -7.184 1.727 -7.965 1.00 95.44 108 ASN A N 1
ATOM 874 C CA . ASN A 1 108 ? -7.776 1.353 -9.249 1.00 95.44 108 ASN A CA 1
ATOM 875 C C . ASN A 1 108 ? -6.769 1.392 -10.417 1.00 95.44 108 ASN A C 1
ATOM 877 O O . ASN A 1 108 ? -6.898 0.611 -11.356 1.00 95.44 108 ASN A O 1
ATOM 881 N N . VAL A 1 109 ? -5.752 2.256 -10.342 1.00 94.00 109 VAL A N 1
ATOM 882 C CA . VAL A 1 109 ? -4.717 2.436 -11.376 1.00 94.00 109 VAL A CA 1
ATOM 883 C C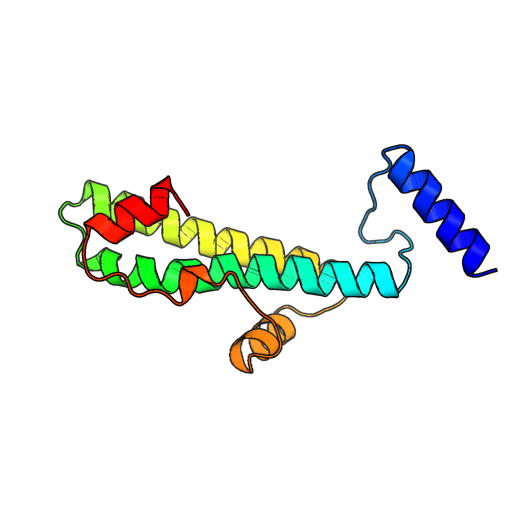 . VAL A 1 109 ? -3.960 1.146 -11.720 1.00 94.00 109 VAL A C 1
ATOM 885 O O . VAL A 1 109 ? -3.568 0.952 -12.867 1.00 94.00 109 VAL A O 1
ATOM 888 N N . PHE A 1 110 ? -3.849 0.200 -10.785 1.00 94.44 110 PHE A N 1
ATOM 889 C CA . PHE A 1 110 ? -3.137 -1.062 -11.015 1.00 94.44 110 PHE A CA 1
ATOM 890 C C . PHE A 1 110 ? -3.961 -2.126 -11.755 1.00 94.44 110 PHE A C 1
ATOM 892 O O . PHE A 1 110 ? -3.462 -3.213 -12.030 1.00 94.44 110 PHE A O 1
ATOM 899 N N . HIS A 1 111 ? -5.201 -1.811 -12.142 1.00 94.50 111 HIS A N 1
ATOM 900 C CA . HIS A 1 111 ? -5.986 -2.641 -13.062 1.00 94.50 111 HIS A CA 1
ATOM 901 C C . HIS A 1 111 ? -5.674 -2.354 -14.541 1.00 94.50 111 HIS A C 1
ATOM 903 O O . HIS A 1 111 ? -6.134 -3.084 -15.421 1.00 94.50 111 HIS A O 1
ATOM 909 N N . TYR A 1 112 ? -4.931 -1.283 -14.842 1.00 95.06 112 TYR A N 1
ATOM 910 C CA . TYR A 1 112 ? -4.632 -0.882 -16.214 1.00 95.06 112 TYR A CA 1
ATOM 911 C C . TYR A 1 112 ? -3.380 -1.607 -16.742 1.00 95.06 112 TYR A C 1
ATOM 913 O O . TYR A 1 112 ? -2.383 -1.718 -16.030 1.00 95.06 112 TYR A O 1
ATOM 921 N N . PRO A 1 113 ? -3.392 -2.101 -17.994 1.00 94.06 113 PRO A N 1
ATOM 922 C CA . PRO A 1 113 ? -2.258 -2.830 -18.554 1.00 94.06 113 PRO A CA 1
ATOM 923 C C . PRO A 1 113 ? -1.114 -1.899 -18.984 1.00 94.06 113 PRO A C 1
ATOM 925 O O . PRO A 1 113 ? -1.358 -0.838 -19.558 1.00 94.06 113 PRO A O 1
ATOM 928 N N . THR A 1 114 ? 0.130 -2.362 -18.834 1.00 95.56 114 THR A N 1
ATOM 929 C CA . THR A 1 114 ? 1.345 -1.722 -19.371 1.00 95.56 114 THR A CA 1
ATOM 930 C C . THR A 1 114 ? 1.728 -2.339 -20.724 1.00 95.56 114 THR A C 1
ATOM 932 O O . THR A 1 114 ? 2.274 -3.442 -20.815 1.00 95.56 114 THR A O 1
ATOM 935 N N . LYS A 1 115 ? 1.414 -1.640 -21.815 1.00 95.75 115 LYS A N 1
ATOM 936 C CA . LYS A 1 115 ? 1.575 -2.093 -23.208 1.00 95.75 115 LYS A CA 1
ATOM 937 C C . LYS A 1 115 ? 2.929 -1.727 -23.812 1.00 95.75 115 LYS A C 1
ATOM 939 O O . LYS A 1 115 ? 3.407 -2.443 -24.691 1.00 95.75 115 LYS A O 1
ATOM 944 N N . THR A 1 116 ? 3.553 -0.642 -23.359 1.00 96.94 116 THR A N 1
ATOM 945 C CA . THR A 1 116 ? 4.850 -0.162 -23.855 1.00 96.94 116 THR A CA 1
ATOM 946 C C . THR A 1 116 ? 5.810 0.178 -22.715 1.00 96.94 116 THR A C 1
ATOM 948 O O . THR A 1 116 ? 5.391 0.410 -21.585 1.00 96.94 116 THR A O 1
ATOM 951 N N . TRP A 1 117 ? 7.110 0.280 -23.018 1.00 97.06 117 TRP A N 1
ATOM 952 C CA . TRP A 1 117 ? 8.095 0.769 -22.046 1.00 97.06 117 TRP A CA 1
ATOM 953 C 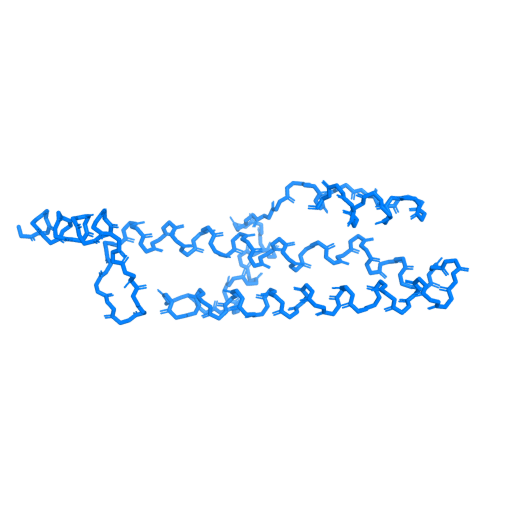C . TRP A 1 117 ? 7.790 2.204 -21.583 1.00 97.06 117 TRP A C 1
ATOM 955 O O . TRP A 1 117 ? 8.113 2.571 -20.455 1.00 97.06 117 TRP A O 1
ATOM 965 N N . GLY A 1 118 ? 7.144 3.011 -22.435 1.00 97.19 118 GLY A N 1
ATOM 966 C CA . GLY A 1 118 ? 6.697 4.355 -22.068 1.00 97.19 118 GLY A CA 1
ATOM 967 C C . GLY A 1 118 ? 5.747 4.347 -20.870 1.00 97.19 118 GLY A C 1
ATOM 968 O O . GLY A 1 118 ? 5.833 5.237 -20.031 1.00 97.19 118 GLY A O 1
ATOM 969 N N . ASP A 1 119 ? 4.929 3.302 -20.734 1.00 97.06 119 ASP A N 1
ATOM 970 C CA . ASP A 1 119 ? 3.948 3.185 -19.654 1.00 97.06 119 ASP A CA 1
ATOM 971 C C . ASP A 1 119 ? 4.633 3.009 -18.294 1.00 97.06 119 ASP A C 1
ATOM 973 O O . ASP A 1 119 ? 4.183 3.580 -17.309 1.00 97.06 119 ASP A O 1
ATOM 977 N N . VAL A 1 120 ? 5.771 2.306 -18.242 1.00 96.62 120 VAL A N 1
ATOM 978 C CA . VAL A 1 120 ? 6.593 2.191 -17.021 1.00 96.62 120 VAL A CA 1
ATOM 979 C C . VAL A 1 120 ? 7.123 3.560 -16.596 1.00 96.62 120 VAL A C 1
ATOM 981 O O . VAL A 1 120 ? 7.100 3.904 -15.420 1.00 96.62 120 VAL A O 1
ATOM 984 N N . GLY A 1 121 ? 7.575 4.369 -17.559 1.00 95.56 121 GLY A N 1
ATOM 985 C CA . GLY A 1 121 ? 8.030 5.733 -17.283 1.00 95.56 121 GLY A CA 1
ATOM 986 C C . GLY A 1 121 ? 6.906 6.648 -16.793 1.00 95.56 121 GLY A C 1
ATOM 987 O O . GLY A 1 121 ? 7.141 7.481 -15.924 1.00 95.56 121 GLY A O 1
ATOM 988 N N . VAL A 1 122 ? 5.695 6.482 -17.332 1.00 96.56 122 VAL A N 1
ATOM 989 C CA . VAL A 1 122 ? 4.502 7.222 -16.897 1.00 96.56 122 VAL A CA 1
ATOM 990 C C . VAL A 1 122 ? 4.074 6.803 -15.494 1.00 96.56 122 VAL A C 1
ATOM 992 O O . VAL A 1 122 ? 3.794 7.684 -14.691 1.00 96.56 122 VAL A O 1
ATOM 995 N N . ILE A 1 123 ? 4.072 5.502 -15.184 1.00 95.25 123 ILE A N 1
ATOM 996 C CA . ILE A 1 123 ? 3.789 4.999 -13.832 1.00 95.25 123 ILE A CA 1
ATOM 997 C C . ILE A 1 123 ? 4.773 5.617 -12.845 1.00 95.25 123 ILE A C 1
ATOM 999 O O . ILE A 1 123 ? 4.354 6.345 -11.964 1.00 95.25 123 ILE A O 1
ATOM 1003 N N . ALA A 1 124 ? 6.079 5.456 -13.066 1.00 93.00 124 ALA A N 1
ATOM 1004 C CA . ALA A 1 124 ? 7.099 5.955 -12.143 1.00 93.00 124 ALA A CA 1
ATOM 1005 C C . ALA A 1 124 ? 7.104 7.486 -11.940 1.00 93.00 124 ALA A C 1
ATOM 1007 O O . ALA A 1 124 ? 7.805 7.976 -11.057 1.00 93.00 124 ALA A O 1
ATOM 1008 N N . TRP A 1 125 ? 6.398 8.247 -12.779 1.00 95.56 125 TRP A N 1
ATOM 1009 C CA . TRP A 1 125 ? 6.332 9.704 -12.686 1.00 95.56 125 TRP A CA 1
ATOM 1010 C C . TRP A 1 125 ? 4.979 10.234 -12.195 1.00 95.56 125 TRP A C 1
ATOM 1012 O O . TRP A 1 125 ? 4.956 11.224 -11.465 1.00 95.56 125 TRP A O 1
ATOM 1022 N N . LEU A 1 126 ? 3.868 9.631 -12.622 1.00 94.94 126 LEU A N 1
ATOM 1023 C CA . LEU A 1 126 ? 2.514 10.160 -12.412 1.00 94.94 126 LEU A CA 1
ATOM 1024 C C . LEU A 1 126 ? 1.631 9.295 -11.508 1.00 94.94 126 LEU A C 1
ATOM 1026 O O . LEU A 1 126 ? 0.527 9.735 -11.183 1.00 94.94 126 LEU A O 1
ATOM 1030 N N . VAL A 1 127 ? 2.068 8.083 -11.160 1.00 90.06 127 VAL A N 1
ATOM 1031 C CA . VAL A 1 127 ? 1.317 7.117 -10.346 1.00 90.06 127 VAL A CA 1
ATOM 1032 C C . VAL A 1 127 ? 2.072 6.863 -9.056 1.00 90.06 127 VAL A C 1
ATOM 1034 O O . VAL A 1 127 ? 1.433 7.053 -8.001 1.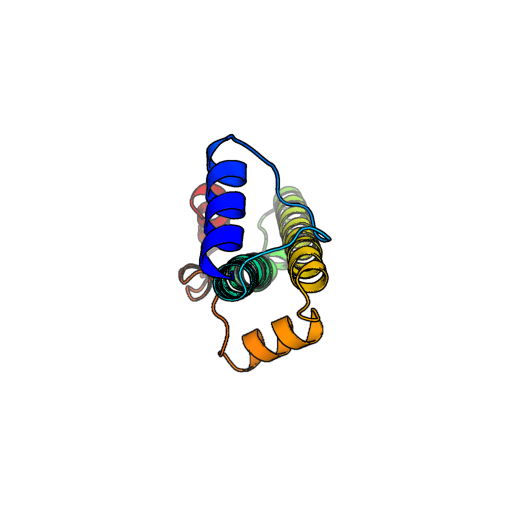00 90.06 127 VAL A O 1
#

pLDDT: mean 96.05, std 4.31, range [64.62, 98.75]

Foldseek 3Di:
DLVVVQVVVVVCVVVVHDDDLPDDDDPVRLVVLLLVLLQVLLQLLLQLVQLVVCLVVPPDPVRNVVSVVSNVVSPVVSVVSQVVSVSSPDHSVVSVVCVVVVVHHYDPVSVDHDPDPVVSVCSVPPD

Radius of gyration: 18.62 Å; chains: 1; bounding box: 39×32×54 Å